Protein AF-A0A5C2SQC4-F1 (afdb_monomer)

Structure (mmCIF, N/CA/C/O backbone):
data_AF-A0A5C2SQC4-F1
#
_entry.id   AF-A0A5C2SQC4-F1
#
loop_
_atom_site.group_PDB
_atom_site.id
_atom_site.type_symbol
_atom_site.label_atom_id
_atom_site.label_alt_id
_atom_site.label_comp_id
_atom_site.label_asym_id
_atom_site.label_entity_id
_atom_site.label_seq_id
_atom_site.pdbx_PDB_ins_code
_atom_site.Cartn_x
_atom_site.Cartn_y
_atom_site.Cartn_z
_atom_site.occupancy
_atom_site.B_iso_or_equiv
_atom_site.auth_seq_id
_atom_site.auth_comp_id
_atom_site.auth_asym_id
_atom_site.auth_atom_id
_atom_site.pdbx_PDB_model_num
ATOM 1 N N . MET A 1 1 ? 5.428 9.778 -2.242 1.00 80.94 1 MET A N 1
ATOM 2 C CA . MET A 1 1 ? 5.168 8.630 -1.346 1.00 80.94 1 MET A CA 1
ATOM 3 C C . MET A 1 1 ? 4.036 9.025 -0.408 1.00 80.94 1 MET A C 1
ATOM 5 O O . MET A 1 1 ? 3.975 10.193 -0.044 1.00 80.94 1 MET A O 1
ATOM 9 N N . SER A 1 2 ? 3.115 8.107 -0.114 1.00 88.06 2 SER A N 1
ATOM 10 C CA . SER A 1 2 ? 2.026 8.324 0.844 1.00 88.06 2 SER A CA 1
ATOM 11 C C . SER A 1 2 ? 2.405 7.691 2.190 1.00 88.06 2 SER A C 1
ATOM 13 O O . SER A 1 2 ? 2.701 6.487 2.199 1.00 88.06 2 SER A O 1
ATOM 15 N N . PRO A 1 3 ? 2.447 8.463 3.297 1.00 90.19 3 PRO A N 1
ATOM 16 C CA . PRO A 1 3 ? 2.736 7.943 4.635 1.00 90.19 3 PRO A CA 1
ATOM 17 C C . PRO A 1 3 ? 1.744 6.863 5.081 1.00 90.19 3 PRO A C 1
ATOM 19 O O . PRO A 1 3 ? 0.697 6.676 4.464 1.00 90.19 3 PRO A O 1
ATOM 22 N N . LEU A 1 4 ? 2.055 6.154 6.169 1.00 91.94 4 LEU A N 1
ATOM 23 C CA . LEU A 1 4 ? 1.150 5.143 6.711 1.00 91.94 4 LEU A CA 1
ATOM 24 C C . LEU A 1 4 ? -0.122 5.804 7.265 1.00 91.94 4 LEU A C 1
ATOM 26 O O . LEU A 1 4 ? -0.064 6.582 8.218 1.00 91.94 4 LEU A O 1
ATOM 30 N N . HIS A 1 5 ? -1.270 5.465 6.694 1.00 93.19 5 HIS A N 1
ATOM 31 C CA . HIS A 1 5 ? -2.573 5.985 7.106 1.00 93.19 5 HIS A CA 1
ATOM 32 C C . HIS A 1 5 ? -3.680 4.972 6.814 1.00 93.19 5 HIS A C 1
ATOM 34 O O . HIS A 1 5 ? -3.423 3.955 6.182 1.00 93.19 5 HIS A O 1
ATOM 40 N N . TYR A 1 6 ? -4.905 5.217 7.268 1.00 94.38 6 TYR A N 1
ATOM 41 C CA . TYR A 1 6 ? -6.069 4.429 6.857 1.00 94.38 6 TYR A CA 1
ATOM 42 C C . TYR A 1 6 ? -7.188 5.313 6.313 1.00 94.38 6 TYR A C 1
ATOM 44 O O . TYR A 1 6 ? -7.351 6.463 6.726 1.00 94.38 6 TYR A O 1
ATOM 52 N N . ASP A 1 7 ? -8.024 4.735 5.454 1.00 93.69 7 ASP A N 1
ATOM 53 C CA . ASP A 1 7 ? -9.233 5.388 4.957 1.00 93.69 7 ASP A CA 1
ATOM 54 C C . ASP A 1 7 ? -10.472 4.947 5.754 1.00 93.69 7 ASP A C 1
ATOM 56 O O . ASP A 1 7 ? -10.594 3.782 6.156 1.00 93.69 7 ASP A O 1
ATOM 60 N N . PRO A 1 8 ? -11.446 5.847 5.988 1.00 92.44 8 PRO A N 1
ATOM 61 C CA . PRO A 1 8 ? -12.702 5.495 6.643 1.00 92.44 8 PRO A CA 1
ATOM 62 C C . PRO A 1 8 ? -13.683 4.762 5.712 1.00 92.44 8 PRO A C 1
ATOM 64 O O . PRO A 1 8 ? -14.784 4.435 6.164 1.00 92.44 8 PRO A O 1
ATOM 67 N N . TYR A 1 9 ? -13.297 4.495 4.462 1.00 94.38 9 TYR A N 1
ATOM 68 C CA . TYR A 1 9 ? -14.091 3.876 3.397 1.00 94.38 9 TYR A CA 1
ATOM 69 C C . TYR A 1 9 ? -13.400 2.617 2.863 1.00 94.38 9 TYR A C 1
ATOM 71 O O . TYR A 1 9 ? -12.205 2.440 3.086 1.00 94.38 9 TYR A O 1
ATOM 79 N N . GLU A 1 10 ? -14.143 1.767 2.154 1.00 95.44 10 GLU A N 1
ATOM 80 C CA . GLU A 1 10 ? -13.528 0.758 1.285 1.00 95.44 10 GLU A CA 1
ATOM 81 C C . GLU A 1 10 ? -12.864 1.475 0.103 1.00 95.44 10 GLU A C 1
ATOM 83 O O . GLU A 1 10 ? -13.391 2.492 -0.361 1.00 95.44 10 GLU A O 1
ATOM 88 N N . ASN A 1 11 ? -11.736 0.963 -0.390 1.00 96.44 11 ASN A N 1
ATOM 89 C CA . ASN A 1 11 ? -11.024 1.564 -1.515 1.00 96.44 11 ASN A CA 1
ATOM 90 C C . ASN A 1 11 ? -10.639 0.498 -2.548 1.00 96.44 11 ASN A C 1
ATOM 92 O O . ASN A 1 11 ? -10.016 -0.508 -2.215 1.00 96.44 11 ASN A O 1
ATOM 96 N N . LEU A 1 12 ? -11.009 0.718 -3.808 1.00 97.06 12 LEU A N 1
ATOM 97 C CA . LEU A 1 12 ? -10.506 -0.055 -4.939 1.00 97.06 12 LEU A CA 1
ATOM 98 C C . LEU A 1 12 ? -9.505 0.801 -5.707 1.00 97.06 12 LEU A C 1
ATOM 100 O O . LEU A 1 12 ? -9.881 1.748 -6.400 1.00 97.06 12 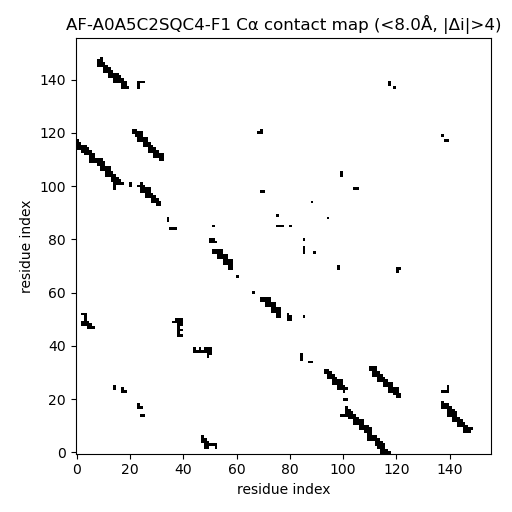LEU A O 1
ATOM 104 N N . TYR A 1 13 ? -8.229 0.461 -5.574 1.00 97.31 13 TYR A N 1
ATOM 105 C CA . TYR A 1 13 ? -7.142 1.164 -6.229 1.00 97.31 13 TYR A CA 1
ATOM 106 C C . TYR A 1 13 ? -6.747 0.456 -7.518 1.00 97.31 13 TYR A C 1
ATOM 108 O O . TYR A 1 13 ? -6.603 -0.760 -7.542 1.00 97.31 13 TYR A O 1
ATOM 116 N N . THR A 1 14 ? -6.528 1.211 -8.586 1.00 97.31 14 THR A N 1
ATOM 117 C CA . THR A 1 14 ? -5.972 0.706 -9.847 1.00 97.31 14 THR A CA 1
ATOM 118 C C . THR A 1 14 ? -4.718 1.491 -10.181 1.00 97.31 14 THR A C 1
ATOM 120 O O . THR A 1 14 ? -4.753 2.725 -10.192 1.00 97.31 14 THR A O 1
ATOM 123 N N . LEU A 1 15 ? -3.613 0.806 -10.478 1.00 96.19 15 LEU A N 1
ATOM 124 C CA . LEU A 1 15 ? -2.451 1.478 -11.046 1.00 96.19 15 LEU A CA 1
ATOM 125 C C . LEU A 1 15 ? -2.686 1.645 -12.551 1.00 96.19 15 LEU A C 1
ATOM 127 O O . LEU A 1 15 ? -2.594 0.6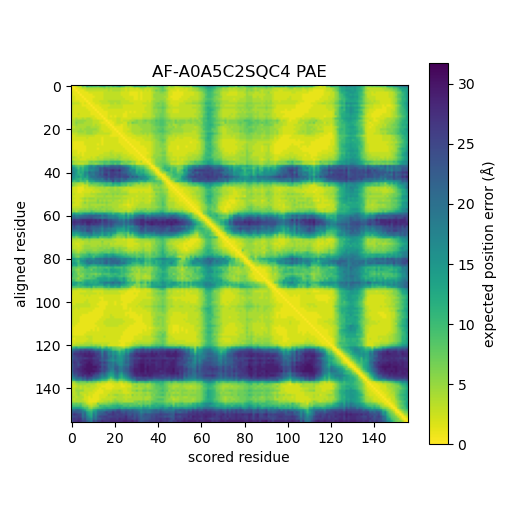94 -13.316 1.00 96.19 15 LEU A O 1
ATOM 131 N N . HIS A 1 16 ? -3.060 2.856 -12.957 1.00 94.56 16 HIS A N 1
ATOM 132 C CA . HIS A 1 16 ? -3.591 3.112 -14.291 1.00 94.56 16 HIS A CA 1
ATOM 133 C C . HIS A 1 16 ? -2.500 3.228 -15.353 1.00 94.56 16 HIS A C 1
ATOM 135 O O . HIS A 1 16 ? -2.650 2.661 -16.427 1.00 94.56 16 HIS A O 1
ATOM 141 N N . THR A 1 17 ? -1.432 3.977 -15.071 1.00 94.25 17 THR A N 1
ATOM 142 C CA . THR A 1 17 ? -0.345 4.185 -16.034 1.00 94.25 17 THR A CA 1
ATOM 143 C C . THR A 1 17 ? 0.971 4.541 -15.345 1.00 94.25 17 THR A C 1
ATOM 145 O O . THR A 1 17 ? 0.990 5.024 -14.208 1.00 94.25 17 THR A O 1
ATOM 148 N N . SER A 1 18 ? 2.084 4.292 -16.020 1.00 92.19 18 SER A N 1
ATOM 149 C CA . SER A 1 18 ? 3.441 4.571 -15.569 1.00 92.19 18 SER A CA 1
ATOM 150 C C . SER A 1 18 ? 4.307 5.119 -16.705 1.00 92.19 18 SER A C 1
ATOM 152 O O . SER A 1 18 ? 3.978 4.966 -17.878 1.00 92.19 18 SER A O 1
ATOM 154 N N . SER A 1 19 ? 5.433 5.757 -16.370 1.00 92.06 19 SER A N 1
ATOM 155 C CA . SER A 1 19 ? 6.388 6.226 -17.387 1.00 92.06 19 SER A CA 1
ATOM 156 C C . SER A 1 19 ? 7.013 5.084 -18.191 1.00 92.06 19 SER A C 1
ATOM 158 O O . SER A 1 19 ? 7.405 5.296 -19.333 1.00 92.06 19 SER A O 1
ATOM 160 N N . ASP A 1 20 ? 7.118 3.901 -17.581 1.00 90.12 20 ASP A N 1
ATOM 161 C CA . ASP A 1 20 ? 7.522 2.642 -18.206 1.00 90.12 20 ASP A CA 1
ATOM 162 C C . ASP A 1 20 ? 6.980 1.483 -17.351 1.00 90.12 20 ASP A C 1
ATOM 164 O O . ASP A 1 20 ? 7.452 1.255 -16.232 1.00 90.12 20 ASP A O 1
ATOM 168 N N . ALA A 1 21 ? 5.995 0.753 -17.880 1.00 88.31 21 ALA A N 1
ATOM 169 C CA . ALA A 1 21 ? 5.304 -0.331 -17.177 1.00 88.31 21 ALA A CA 1
ATOM 170 C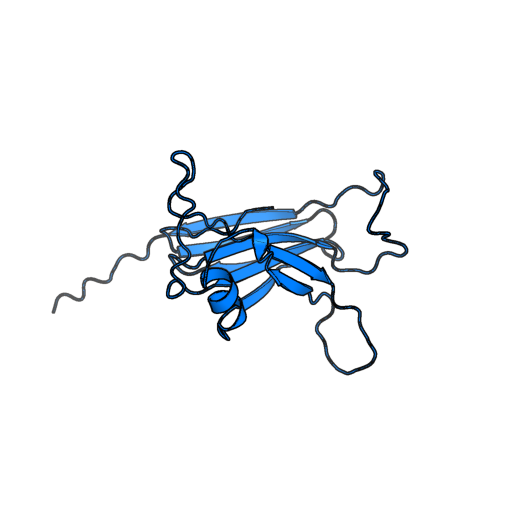 C . ALA A 1 21 ? 6.203 -1.531 -16.845 1.00 88.31 21 ALA A C 1
ATOM 172 O O . ALA A 1 21 ? 5.870 -2.328 -15.966 1.00 88.31 21 ALA A O 1
ATOM 173 N N . SER A 1 22 ? 7.344 -1.666 -17.525 1.00 85.88 22 SER A N 1
ATOM 174 C CA . SER A 1 22 ? 8.318 -2.727 -17.261 1.00 85.88 22 SER A CA 1
ATOM 175 C C . SER A 1 22 ? 9.304 -2.366 -16.147 1.00 85.88 22 SER A C 1
ATOM 177 O O . SER A 1 22 ? 9.902 -3.256 -15.538 1.00 85.88 22 SER A O 1
ATOM 179 N N . VAL A 1 23 ? 9.447 -1.070 -15.847 1.00 86.69 23 VAL A N 1
ATOM 180 C CA . VAL A 1 23 ? 10.452 -0.541 -14.916 1.00 86.69 23 VAL A CA 1
ATOM 181 C C . VAL A 1 23 ? 9.826 0.049 -13.659 1.00 86.69 23 VAL A C 1
ATOM 183 O O . VAL A 1 23 ? 10.470 0.028 -12.614 1.00 86.69 23 VAL A O 1
ATOM 186 N N . HIS A 1 24 ? 8.594 0.554 -13.700 1.00 90.19 24 HIS A N 1
ATOM 187 C CA . HIS A 1 24 ? 8.000 1.285 -12.581 1.00 90.19 24 HIS A CA 1
ATOM 188 C C . HIS A 1 24 ? 6.725 0.636 -12.049 1.00 90.19 24 HIS A C 1
ATOM 190 O O . HIS A 1 24 ? 5.894 0.121 -12.788 1.00 90.19 24 HIS A O 1
ATOM 196 N N . GLY A 1 25 ? 6.549 0.714 -10.732 1.00 92.25 25 GLY A N 1
ATOM 197 C CA . GLY A 1 25 ? 5.355 0.226 -10.051 1.00 92.25 25 GLY A CA 1
ATOM 198 C C . GLY A 1 25 ? 5.087 0.966 -8.747 1.00 92.25 25 GLY A C 1
ATOM 199 O O . GLY A 1 25 ? 5.733 1.972 -8.426 1.00 92.25 25 GLY A O 1
ATOM 200 N N . LYS A 1 26 ? 4.128 0.459 -7.973 1.00 93.50 26 LYS A N 1
ATOM 201 C CA . LYS A 1 26 ? 3.845 0.934 -6.614 1.00 93.50 26 LYS A CA 1
ATOM 202 C C . LYS A 1 26 ? 3.944 -0.208 -5.623 1.00 93.50 26 LYS A C 1
ATOM 204 O O . LYS A 1 26 ? 3.204 -1.178 -5.729 1.00 93.50 26 LYS A O 1
ATOM 209 N N . HIS A 1 27 ? 4.807 -0.069 -4.628 1.00 93.75 27 HIS A N 1
ATOM 210 C CA . HIS A 1 27 ? 4.807 -0.964 -3.485 1.00 93.75 27 HIS A CA 1
ATOM 211 C C . HIS A 1 27 ? 3.739 -0.524 -2.484 1.00 93.75 27 HIS A C 1
ATOM 213 O O . HIS A 1 27 ? 3.701 0.639 -2.066 1.00 93.75 27 HIS A O 1
ATOM 219 N N . TRP A 1 28 ? 2.932 -1.484 -2.053 1.00 95.12 28 TRP A N 1
ATOM 220 C CA . TRP A 1 28 ? 1.922 -1.340 -1.019 1.00 95.12 28 TRP A CA 1
ATOM 221 C C . TRP A 1 28 ? 2.310 -2.160 0.202 1.00 95.12 28 TRP A C 1
ATOM 223 O O . TRP A 1 28 ? 2.645 -3.335 0.097 1.00 95.12 28 TRP A O 1
ATOM 233 N N . LEU A 1 29 ? 2.255 -1.522 1.366 1.00 93.94 29 LEU A N 1
ATOM 234 C CA . LEU A 1 29 ? 2.225 -2.194 2.661 1.00 93.94 29 LEU A CA 1
ATOM 235 C C . LEU A 1 29 ? 0.810 -2.059 3.213 1.00 93.94 29 LEU A C 1
ATOM 237 O O . LEU A 1 29 ? 0.275 -0.953 3.201 1.00 93.94 29 LEU A O 1
ATOM 241 N N . LEU A 1 30 ? 0.249 -3.154 3.714 1.00 94.75 30 LEU A N 1
ATOM 242 C CA . LEU A 1 30 ? -1.075 -3.246 4.315 1.00 94.75 30 LEU A CA 1
ATOM 243 C C . LEU A 1 30 ? -0.957 -3.851 5.713 1.00 94.75 30 LEU A C 1
ATOM 245 O O . LEU A 1 30 ? -0.344 -4.903 5.895 1.00 94.75 30 LEU A O 1
ATOM 249 N N . LEU A 1 31 ? -1.566 -3.195 6.698 1.00 93.25 31 LEU A N 1
ATOM 250 C CA . LEU A 1 31 ? -1.613 -3.666 8.078 1.00 93.25 31 LEU A CA 1
ATOM 251 C C . LEU A 1 31 ? -3.065 -3.689 8.578 1.00 93.25 31 LEU A C 1
ATOM 253 O O . LEU A 1 31 ? -3.830 -2.753 8.305 1.00 93.25 31 LEU A O 1
ATOM 257 N N . PRO A 1 32 ? -3.463 -4.724 9.337 1.00 92.75 32 PRO A N 1
ATOM 258 C CA . PRO A 1 32 ? -4.836 -4.848 9.799 1.00 92.75 32 PRO A CA 1
ATOM 259 C C . PRO A 1 32 ? -5.196 -3.772 10.838 1.00 92.75 32 PRO A C 1
ATOM 261 O O . PRO A 1 32 ? -4.343 -3.331 11.614 1.00 92.75 32 PRO A O 1
ATOM 264 N N . PRO A 1 33 ? -6.485 -3.400 10.949 1.00 90.75 33 PRO A N 1
ATOM 265 C CA . PRO A 1 33 ? -6.962 -2.412 11.922 1.00 90.75 33 PRO A CA 1
ATOM 266 C C . PRO A 1 33 ? -6.832 -2.864 13.387 1.00 90.75 33 PRO A C 1
ATOM 268 O O . PRO A 1 33 ? -6.969 -2.049 14.300 1.00 90.75 33 PRO A O 1
ATOM 271 N N . SER A 1 34 ? -6.578 -4.155 13.639 1.00 88.38 34 SER A N 1
ATOM 272 C CA . SER A 1 34 ? -6.262 -4.673 14.977 1.00 88.38 34 SER A CA 1
ATOM 273 C C . SER A 1 34 ? -4.964 -4.078 15.532 1.00 88.38 34 SER A C 1
ATOM 275 O O . SER A 1 34 ? -4.823 -3.937 16.750 1.00 88.38 34 SER A O 1
ATOM 277 N N . LEU A 1 35 ? -4.049 -3.654 14.653 1.00 86.19 35 LEU A N 1
ATOM 278 C CA . LEU A 1 35 ? -2.884 -2.868 15.024 1.00 86.19 35 LEU A CA 1
ATOM 279 C C . LEU A 1 35 ? -3.329 -1.436 15.321 1.00 86.19 35 LEU A C 1
ATOM 281 O O . LEU A 1 35 ? -3.552 -0.606 14.440 1.00 86.19 35 LEU A O 1
ATOM 285 N N . ARG A 1 36 ? -3.478 -1.148 16.614 1.00 81.75 36 ARG A N 1
ATOM 286 C CA . ARG A 1 36 ? -3.739 0.202 17.119 1.00 81.75 36 ARG A CA 1
ATOM 287 C C . ARG A 1 36 ? -2.452 1.014 17.061 1.00 81.75 36 ARG A C 1
ATOM 289 O O . ARG A 1 36 ? -1.724 1.109 18.050 1.00 81.75 36 ARG A O 1
ATOM 296 N N . LEU A 1 37 ? -2.161 1.541 15.879 1.00 81.75 37 LEU A N 1
ATOM 297 C CA . LEU A 1 37 ? -1.042 2.439 15.642 1.00 81.75 37 LEU A CA 1
ATOM 298 C C . LEU A 1 37 ? -1.494 3.829 16.084 1.00 81.75 37 LEU A C 1
ATOM 300 O O . LEU A 1 37 ? -2.376 4.427 15.471 1.00 81.75 37 LEU A O 1
ATOM 304 N N . SER A 1 38 ? -0.981 4.284 17.228 1.00 69.25 38 SER A N 1
ATOM 305 C CA . SER A 1 38 ? -1.391 5.561 17.808 1.00 69.25 38 SER A CA 1
ATOM 306 C C . SER A 1 38 ? -1.149 6.694 16.805 1.00 69.25 38 SER A C 1
ATOM 308 O O . SER A 1 38 ? -0.051 6.761 16.239 1.00 69.25 38 SER A O 1
ATOM 310 N N . PRO A 1 39 ? -2.127 7.590 16.588 1.00 61.75 39 PRO A N 1
ATOM 311 C CA . PRO A 1 39 ? -1.880 8.801 15.829 1.00 61.75 39 PRO A CA 1
ATOM 312 C C . PRO A 1 39 ? -0.842 9.653 16.558 1.00 61.75 39 PRO A C 1
ATOM 314 O O . PRO A 1 39 ? -0.778 9.673 17.791 1.00 61.75 39 PRO A O 1
ATOM 317 N N . GLN A 1 40 ? 0.001 10.332 15.787 1.00 62.03 40 GLN A N 1
ATOM 318 C CA . GLN A 1 40 ? 0.994 11.247 16.332 1.00 62.03 40 GLN A CA 1
ATOM 319 C C . GLN A 1 40 ? 0.249 12.372 17.071 1.00 62.03 40 GLN A C 1
ATOM 321 O O . GLN A 1 40 ? -0.645 12.998 16.511 1.00 62.03 40 GLN A O 1
ATOM 326 N N . LEU A 1 41 ? 0.583 12.592 18.346 1.00 56.22 41 LEU A N 1
ATOM 327 C CA . LEU A 1 41 ? -0.094 13.540 19.249 1.00 56.22 41 LEU A CA 1
ATOM 328 C C . LEU A 1 41 ? 0.120 15.021 18.885 1.00 56.22 41 LEU A C 1
ATOM 330 O O . LEU A 1 41 ? -0.364 15.901 19.602 1.00 56.22 41 LEU A O 1
ATOM 334 N N . ASP A 1 42 ? 0.816 15.311 17.785 1.00 59.25 42 ASP A N 1
ATOM 335 C CA . ASP A 1 42 ? 0.922 16.672 17.281 1.00 59.25 42 ASP A CA 1
ATOM 336 C C . ASP A 1 42 ? -0.432 17.129 16.734 1.00 59.25 42 ASP A C 1
ATOM 338 O O . ASP A 1 42 ? -0.998 16.526 15.823 1.00 59.25 42 ASP A O 1
ATOM 342 N N . ARG A 1 43 ? -0.944 18.234 17.293 1.00 54.06 43 ARG A N 1
ATOM 343 C CA . ARG A 1 43 ? -2.291 18.802 17.061 1.00 54.06 43 ARG A CA 1
ATOM 344 C C . ARG A 1 43 ? -2.648 19.107 15.596 1.00 54.06 43 ARG A C 1
ATOM 346 O O . ARG A 1 43 ? -3.776 19.511 15.333 1.00 54.06 43 ARG A O 1
ATOM 353 N N . TYR A 1 44 ? -1.716 18.932 14.665 1.00 57.25 44 TYR A N 1
ATOM 354 C CA . TYR A 1 44 ? -1.868 19.236 13.243 1.00 57.25 44 TYR A CA 1
ATOM 355 C C . TYR A 1 44 ? -1.882 17.996 12.335 1.00 57.25 44 TYR A C 1
ATOM 357 O O . TYR A 1 44 ? -2.051 18.137 11.126 1.00 57.25 44 TYR A O 1
ATOM 365 N N . MET A 1 45 ? -1.720 16.789 12.886 1.00 66.19 45 MET A N 1
ATOM 366 C CA . MET A 1 45 ? -1.758 15.539 12.121 1.00 66.19 45 MET A CA 1
ATOM 367 C C . MET A 1 45 ? -3.166 14.938 12.098 1.00 66.19 45 MET A C 1
ATOM 369 O O . MET A 1 45 ? -3.905 14.979 13.083 1.00 66.19 45 MET A O 1
ATOM 373 N N . GLN A 1 46 ? -3.555 14.378 10.951 1.00 79.12 46 GLN A N 1
ATOM 374 C CA . GLN A 1 46 ? -4.855 13.730 10.812 1.00 79.12 46 GLN A CA 1
ATOM 375 C C . GLN A 1 46 ? -4.907 12.462 11.690 1.00 79.12 46 GLN A C 1
ATOM 377 O O . GLN A 1 46 ? -3.935 11.705 11.738 1.00 79.12 46 GLN A O 1
ATOM 382 N N . PRO A 1 47 ? -6.033 12.178 12.373 1.00 83.00 47 PRO A N 1
ATOM 383 C CA . PRO A 1 47 ? -6.140 11.078 13.342 1.00 83.00 47 PRO A CA 1
ATOM 384 C C . PRO A 1 47 ? -6.027 9.678 12.716 1.00 83.00 47 PRO A C 1
ATOM 386 O O . PRO A 1 47 ? -5.974 8.674 13.426 1.00 83.00 47 PRO A O 1
ATOM 389 N N . ASN A 1 48 ? -6.034 9.602 11.390 1.00 89.38 48 ASN A N 1
ATOM 390 C CA . ASN A 1 48 ? -5.886 8.388 10.607 1.00 89.38 48 ASN A CA 1
ATOM 391 C C . ASN A 1 48 ? -4.468 8.184 10.058 1.00 89.38 48 ASN A C 1
ATOM 393 O O . ASN A 1 48 ? -4.284 7.277 9.257 1.00 89.38 48 ASN A O 1
ATOM 397 N N . MET A 1 49 ? -3.481 8.985 10.474 1.00 88.75 49 MET A N 1
ATOM 398 C CA . MET A 1 49 ? -2.072 8.833 10.096 1.00 88.75 49 MET A CA 1
ATOM 399 C C . MET A 1 49 ? -1.238 8.286 11.257 1.00 88.75 49 MET A C 1
ATOM 401 O O . MET A 1 49 ? -1.470 8.619 12.419 1.00 88.75 49 MET A O 1
ATOM 405 N N . SER A 1 50 ? -0.247 7.454 10.942 1.00 87.19 50 SER A N 1
ATOM 406 C CA . SER A 1 50 ? 0.713 6.921 11.908 1.00 87.19 50 SER A CA 1
ATOM 407 C C . SER A 1 50 ? 2.076 7.591 11.755 1.00 87.19 50 SER A C 1
ATOM 409 O O . SER A 1 50 ? 2.517 7.890 10.649 1.00 87.19 50 SER A O 1
ATOM 411 N N . ALA A 1 51 ? 2.763 7.753 12.883 1.00 84.19 51 ALA A N 1
ATOM 412 C CA . ALA A 1 51 ? 4.145 8.217 12.950 1.00 84.19 51 ALA A CA 1
ATOM 413 C C . ALA A 1 51 ? 5.177 7.162 12.508 1.00 84.19 51 ALA A C 1
ATOM 415 O O . ALA A 1 51 ? 6.352 7.488 12.353 1.00 84.19 51 ALA A O 1
ATOM 416 N N . LEU A 1 52 ? 4.762 5.897 12.351 1.00 85.62 52 LEU A N 1
ATOM 417 C CA . LEU A 1 52 ? 5.666 4.827 11.940 1.00 85.62 52 LEU A CA 1
ATOM 418 C C . LEU A 1 52 ? 6.201 5.083 10.533 1.00 85.62 52 LEU A C 1
ATOM 420 O O . LEU A 1 52 ? 5.449 5.137 9.558 1.00 85.62 52 LEU A O 1
ATOM 424 N N . ASP A 1 53 ? 7.523 5.168 10.448 1.00 85.62 53 ASP A N 1
ATOM 425 C CA . ASP A 1 53 ? 8.244 5.300 9.192 1.00 85.62 53 ASP A CA 1
ATOM 426 C C . ASP A 1 53 ? 8.752 3.935 8.711 1.00 85.62 53 ASP A C 1
ATOM 428 O O . ASP A 1 53 ? 9.341 3.150 9.465 1.00 85.62 53 ASP A O 1
ATOM 432 N N . PHE A 1 54 ? 8.531 3.670 7.427 1.00 86.75 54 P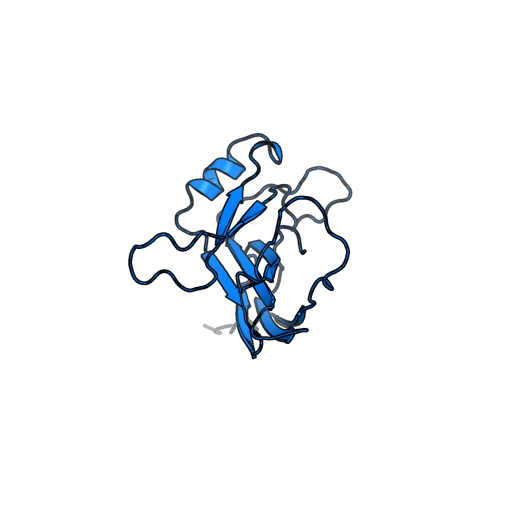HE A N 1
ATOM 433 C CA . PHE A 1 54 ? 8.928 2.441 6.755 1.00 86.75 54 PHE A CA 1
ATOM 434 C C . PHE A 1 54 ? 9.798 2.780 5.557 1.00 86.75 54 PHE A C 1
ATOM 436 O O . PHE A 1 54 ? 9.478 3.676 4.769 1.00 86.75 54 PHE A O 1
ATOM 443 N N . ARG A 1 55 ? 10.851 1.990 5.369 1.00 87.62 55 ARG A N 1
ATOM 444 C CA . ARG A 1 55 ? 11.744 2.058 4.215 1.00 87.62 55 ARG A CA 1
ATOM 445 C C . ARG A 1 55 ? 11.711 0.742 3.467 1.00 87.62 55 ARG A C 1
ATOM 447 O O . ARG A 1 55 ? 11.595 -0.317 4.076 1.00 87.62 55 ARG A O 1
ATOM 454 N N . LEU A 1 56 ? 11.839 0.814 2.152 1.00 87.44 56 LEU A N 1
ATOM 455 C CA . LEU A 1 56 ? 11.944 -0.370 1.316 1.00 87.44 56 LEU A CA 1
ATOM 456 C C . LEU A 1 56 ? 13.406 -0.631 0.993 1.00 87.44 56 LEU A C 1
ATOM 458 O O . LEU A 1 56 ? 14.152 0.280 0.634 1.00 87.44 56 LEU A O 1
ATOM 462 N N . ARG A 1 57 ? 13.809 -1.892 1.101 1.00 86.62 57 ARG A N 1
ATOM 463 C CA . ARG A 1 57 ? 15.089 -2.373 0.597 1.00 86.62 57 ARG A CA 1
ATOM 464 C C . ARG A 1 57 ? 14.807 -3.471 -0.406 1.00 86.62 57 ARG A C 1
ATOM 466 O O . ARG A 1 57 ? 14.250 -4.500 -0.050 1.00 86.62 57 ARG A O 1
ATOM 473 N N . ARG A 1 58 ? 15.205 -3.270 -1.657 1.00 82.31 58 ARG A N 1
ATOM 474 C CA . ARG A 1 58 ? 15.077 -4.311 -2.676 1.00 82.31 58 ARG A CA 1
ATOM 475 C C . ARG A 1 58 ? 15.869 -5.551 -2.260 1.00 82.31 58 ARG A C 1
ATOM 477 O O . ARG A 1 58 ? 17.033 -5.429 -1.862 1.00 82.31 58 ARG A O 1
ATOM 484 N N . ARG A 1 59 ? 15.252 -6.729 -2.351 1.00 81.12 59 ARG A N 1
ATOM 485 C CA . ARG A 1 59 ? 15.956 -7.989 -2.114 1.00 81.12 59 ARG A CA 1
ATOM 486 C C . ARG A 1 59 ? 16.846 -8.267 -3.324 1.00 81.12 59 ARG A C 1
ATOM 488 O O . ARG A 1 59 ? 16.391 -8.215 -4.464 1.00 81.12 59 ARG A O 1
ATOM 495 N N . ARG A 1 60 ? 18.140 -8.496 -3.092 1.00 75.00 60 ARG A N 1
ATOM 496 C CA . ARG A 1 60 ? 19.063 -8.878 -4.169 1.00 75.00 60 ARG A CA 1
ATOM 497 C C . ARG A 1 60 ? 18.819 -10.344 -4.498 1.00 75.00 60 ARG A C 1
ATOM 499 O O . ARG A 1 60 ? 18.858 -11.164 -3.585 1.00 75.00 60 ARG A O 1
ATOM 506 N N . SER A 1 61 ? 18.598 -10.658 -5.775 1.00 62.28 61 SER A N 1
ATOM 507 C CA . SER A 1 61 ? 18.457 -12.039 -6.242 1.00 62.28 61 SER A CA 1
ATOM 508 C C . SER A 1 61 ? 19.755 -12.802 -5.965 1.00 62.28 61 SER A C 1
ATOM 510 O O . SER A 1 61 ? 20.763 -12.637 -6.651 1.00 62.28 61 SER A O 1
ATOM 512 N N . GLY A 1 62 ? 19.759 -13.579 -4.885 1.00 56.62 62 GLY A N 1
ATOM 513 C CA . GLY A 1 62 ? 20.879 -14.404 -4.459 1.00 56.62 62 GLY A CA 1
ATOM 514 C C . GLY A 1 62 ? 20.530 -15.875 -4.618 1.00 56.62 62 GLY A C 1
ATOM 515 O O . GLY A 1 62 ? 20.047 -16.484 -3.678 1.00 56.62 62 GLY A O 1
ATOM 516 N N . HIS A 1 63 ? 20.765 -16.431 -5.808 1.00 49.41 63 HIS A N 1
ATOM 517 C CA . HIS A 1 63 ? 20.973 -17.859 -6.112 1.00 49.41 63 HIS A CA 1
ATOM 518 C C . HIS A 1 63 ? 20.206 -18.940 -5.306 1.00 49.41 63 HIS A C 1
ATOM 520 O O . HIS A 1 63 ? 20.745 -20.018 -5.056 1.00 49.41 63 HIS A O 1
ATOM 526 N N . ARG A 1 64 ? 18.936 -18.721 -4.947 1.00 47.31 64 ARG A N 1
ATOM 527 C CA . ARG A 1 64 ? 17.997 -19.781 -4.544 1.00 47.31 64 ARG A CA 1
ATOM 528 C C . ARG A 1 64 ? 16.588 -19.468 -5.059 1.00 47.31 64 ARG A C 1
ATOM 530 O O . ARG A 1 64 ? 16.104 -18.362 -4.880 1.00 47.31 64 ARG A O 1
ATOM 537 N N . SER A 1 65 ? 16.024 -20.468 -5.740 1.00 50.50 65 SER A N 1
ATOM 538 C CA . SER A 1 65 ? 14.678 -20.650 -6.306 1.00 50.50 65 SER A CA 1
ATOM 539 C C . SER A 1 65 ? 13.584 -19.605 -6.044 1.00 50.50 65 SER A C 1
ATOM 541 O O . SER A 1 65 ? 13.301 -19.254 -4.907 1.00 50.50 65 SER A O 1
ATOM 543 N N . GLU A 1 66 ? 12.878 -19.267 -7.130 1.00 53.28 66 GLU A N 1
ATOM 544 C CA . GLU A 1 66 ? 11.470 -18.818 -7.178 1.00 53.28 66 GLU A CA 1
ATOM 545 C C . GLU A 1 66 ? 11.078 -17.558 -6.383 1.00 53.28 66 GLU A C 1
ATOM 547 O O . GLU A 1 66 ? 9.893 -17.305 -6.171 1.00 53.28 66 GLU A O 1
ATOM 552 N N . GLU A 1 67 ? 12.024 -16.705 -5.984 1.00 54.38 67 GLU A N 1
ATOM 553 C CA . GLU A 1 67 ? 11.650 -15.375 -5.495 1.00 54.38 67 GLU A CA 1
ATOM 554 C C . GLU A 1 67 ? 11.096 -14.516 -6.641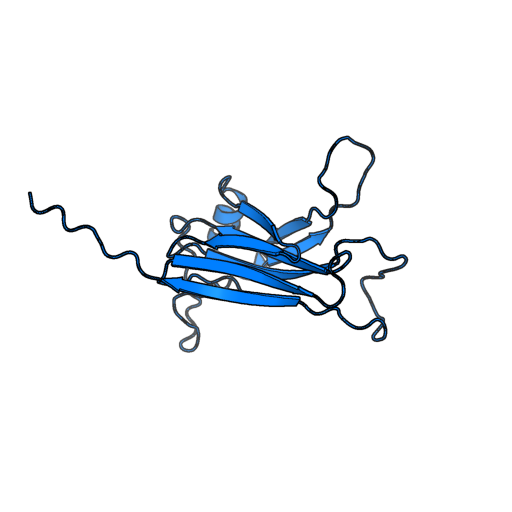 1.00 54.38 67 GLU A C 1
ATOM 556 O O . GLU A 1 67 ? 11.773 -14.282 -7.644 1.00 54.38 67 GLU A O 1
ATOM 561 N N . LEU A 1 68 ? 9.858 -14.033 -6.468 1.00 57.28 68 LEU A N 1
ATOM 562 C CA . LEU A 1 68 ? 9.199 -13.076 -7.358 1.00 57.28 68 LEU A CA 1
ATOM 563 C C . LEU A 1 68 ? 10.142 -11.908 -7.671 1.00 57.28 68 LEU A C 1
ATOM 565 O O . LEU A 1 68 ? 10.560 -11.158 -6.783 1.00 57.28 68 LEU A O 1
ATOM 569 N N . GLU A 1 69 ? 10.468 -11.766 -8.951 1.00 61.44 69 GLU A N 1
ATOM 570 C CA . GLU A 1 69 ? 11.257 -10.665 -9.485 1.00 61.44 69 GLU A CA 1
ATOM 571 C C . GLU A 1 69 ? 10.657 -9.319 -9.035 1.00 61.44 69 GLU A C 1
ATOM 573 O O . GLU A 1 69 ? 9.487 -9.024 -9.291 1.00 61.44 69 GLU A O 1
ATOM 578 N N . GLY A 1 70 ? 11.454 -8.508 -8.329 1.00 65.94 70 GLY A N 1
ATOM 579 C CA . GLY A 1 70 ? 11.000 -7.231 -7.763 1.00 65.94 70 GLY A CA 1
ATOM 580 C C . GLY A 1 70 ? 10.477 -7.298 -6.322 1.00 65.94 70 GLY A C 1
ATOM 581 O O . GLY A 1 70 ? 9.679 -6.448 -5.935 1.00 65.94 70 GLY A O 1
ATOM 582 N N . SER A 1 71 ? 10.904 -8.275 -5.517 1.00 79.19 71 SER A N 1
ATOM 583 C CA . SER A 1 71 ? 10.575 -8.325 -4.086 1.00 79.19 71 SER A CA 1
ATOM 584 C C . SER A 1 71 ? 11.339 -7.279 -3.247 1.00 79.19 71 SER A C 1
ATOM 586 O O . SER A 1 71 ? 12.486 -6.908 -3.527 1.00 79.19 71 SER A O 1
ATOM 588 N N . PHE A 1 72 ? 10.684 -6.784 -2.192 1.00 84.88 72 PHE A N 1
ATOM 589 C CA . PHE A 1 72 ? 11.216 -5.769 -1.280 1.00 84.88 72 PHE A CA 1
ATOM 590 C C . PHE A 1 72 ? 11.119 -6.243 0.170 1.00 84.88 72 PHE A C 1
ATOM 592 O O . PHE A 1 72 ? 10.073 -6.711 0.614 1.00 84.88 72 PHE A O 1
ATOM 599 N N . ASP A 1 73 ? 12.200 -6.061 0.925 1.00 85.88 73 ASP A N 1
ATOM 600 C CA . ASP A 1 73 ? 12.173 -6.109 2.379 1.00 85.88 73 ASP A CA 1
ATOM 601 C C . ASP A 1 73 ? 11.633 -4.776 2.916 1.00 85.88 73 ASP A C 1
ATOM 603 O O . ASP A 1 73 ? 12.049 -3.692 2.489 1.00 85.88 73 ASP A O 1
ATOM 607 N N . ILE A 1 74 ? 10.740 -4.856 3.899 1.00 85.94 74 ILE A N 1
ATOM 608 C CA . ILE A 1 74 ? 10.177 -3.694 4.586 1.00 85.94 74 ILE A CA 1
ATOM 609 C C . ILE A 1 74 ? 10.950 -3.480 5.886 1.00 85.94 74 ILE A C 1
ATOM 611 O O . ILE A 1 74 ? 10.965 -4.333 6.771 1.00 85.94 74 ILE A O 1
ATOM 615 N N . LEU A 1 75 ? 11.595 -2.326 6.008 1.00 86.94 75 LEU A N 1
ATOM 616 C CA . LEU A 1 75 ? 12.383 -1.937 7.170 1.00 86.94 75 LEU A CA 1
ATOM 617 C C . LEU A 1 75 ? 11.608 -0.907 7.990 1.00 86.94 75 LEU A C 1
ATOM 619 O O . LEU A 1 75 ? 11.254 0.155 7.482 1.00 86.94 75 LEU A O 1
ATOM 623 N N . VAL A 1 76 ? 11.374 -1.198 9.267 1.00 85.06 76 VAL A N 1
ATOM 624 C CA . VAL A 1 76 ? 10.714 -0.271 10.197 1.00 85.06 76 VAL A CA 1
ATOM 625 C C . VAL A 1 76 ? 11.763 0.603 10.875 1.00 85.06 76 VAL A C 1
ATOM 627 O O . VAL A 1 76 ? 12.694 0.093 11.505 1.00 85.06 76 VAL A O 1
ATOM 630 N N . ASN A 1 77 ? 11.610 1.923 10.796 1.00 82.62 77 ASN A N 1
ATOM 631 C CA . ASN A 1 77 ? 12.455 2.845 11.542 1.00 82.62 77 ASN A CA 1
ATOM 632 C C . ASN A 1 77 ? 12.024 2.865 13.015 1.00 82.62 77 ASN A C 1
ATOM 634 O O . ASN A 1 77 ? 11.105 3.587 13.399 1.00 82.62 77 ASN A O 1
ATOM 638 N N . ARG A 1 78 ? 12.707 2.092 13.863 1.00 77.00 78 ARG A N 1
ATOM 639 C CA . ARG A 1 78 ? 12.387 1.982 15.299 1.00 77.00 78 ARG A CA 1
ATOM 640 C C . ARG A 1 78 ? 12.503 3.303 16.063 1.00 77.00 78 ARG A C 1
ATOM 642 O O . ARG A 1 78 ? 11.870 3.447 17.099 1.00 77.00 78 ARG A O 1
ATOM 649 N N . ALA A 1 79 ? 13.272 4.266 15.556 1.00 75.38 79 ALA A N 1
ATOM 650 C CA . ALA A 1 79 ? 13.388 5.584 16.173 1.00 75.38 79 ALA A CA 1
ATOM 651 C C . ALA A 1 79 ? 12.174 6.489 15.890 1.00 75.38 79 ALA A C 1
ATOM 653 O O . ALA A 1 79 ? 12.011 7.503 16.562 1.00 75.38 79 ALA A O 1
ATOM 654 N N . SER A 1 80 ? 11.323 6.140 14.914 1.00 70.50 80 SER A N 1
ATOM 655 C CA . SER A 1 80 ? 10.168 6.965 14.522 1.00 70.50 80 SER A CA 1
ATOM 656 C C . SER A 1 80 ? 9.023 6.952 15.539 1.00 70.50 80 SER A C 1
ATOM 658 O O . SER A 1 80 ? 8.221 7.884 15.555 1.00 70.50 80 SER A O 1
ATOM 660 N N . VAL A 1 81 ? 8.949 5.940 16.415 1.00 64.00 81 VAL A N 1
ATOM 661 C CA . VAL A 1 81 ? 7.894 5.829 17.432 1.00 64.00 81 VAL A CA 1
ATOM 662 C C . VAL A 1 81 ? 8.443 5.228 18.731 1.00 64.00 81 VAL A C 1
ATOM 664 O O . VAL A 1 81 ? 8.946 4.105 18.707 1.00 64.00 81 VAL A O 1
ATOM 667 N N . PRO A 1 82 ? 8.306 5.911 19.881 1.00 58.03 82 PRO A N 1
ATOM 668 C CA . PRO A 1 82 ? 8.593 5.326 21.188 1.00 58.03 82 PRO A CA 1
ATOM 669 C C . PRO A 1 82 ? 7.586 4.215 21.547 1.00 58.03 82 PRO A C 1
ATOM 671 O O . PRO A 1 82 ? 6.375 4.415 21.446 1.00 58.03 82 PRO A O 1
ATOM 674 N N . GLY A 1 83 ? 8.076 3.064 22.021 1.00 66.50 83 GLY A N 1
ATOM 675 C CA . GLY A 1 83 ? 7.263 1.981 22.599 1.00 66.50 83 GLY A CA 1
ATOM 676 C C . GLY A 1 83 ? 6.983 0.789 21.672 1.00 66.50 83 GLY A C 1
ATOM 677 O O . GLY A 1 83 ? 7.621 0.602 20.639 1.00 66.50 83 GLY A O 1
ATOM 678 N N . ASP A 1 84 ? 5.998 -0.032 22.042 1.00 69.62 84 ASP A N 1
ATOM 679 C CA . ASP A 1 84 ? 5.799 -1.379 21.474 1.00 69.62 84 ASP A CA 1
ATOM 680 C C . ASP A 1 84 ? 5.107 -1.405 20.100 1.00 69.62 84 ASP A C 1
ATOM 682 O O . ASP A 1 84 ? 4.764 -2.470 19.592 1.00 69.62 84 ASP A O 1
ATOM 686 N N . ALA A 1 85 ? 4.807 -0.252 19.492 1.00 72.69 85 ALA A N 1
ATOM 687 C CA . ALA A 1 85 ? 4.074 -0.203 18.223 1.00 72.69 85 ALA A CA 1
ATOM 688 C C . ALA A 1 85 ? 4.906 -0.753 17.053 1.00 72.69 85 ALA A C 1
ATOM 690 O O . ALA A 1 85 ? 4.407 -1.567 16.281 1.00 72.69 85 ALA A O 1
ATOM 691 N N . ALA A 1 86 ? 6.181 -0.360 16.955 1.00 72.50 86 ALA A N 1
ATOM 692 C CA . ALA A 1 86 ? 7.090 -0.881 15.934 1.00 72.50 86 ALA A CA 1
ATOM 693 C C . ALA A 1 86 ? 7.325 -2.389 16.108 1.00 72.50 86 ALA A C 1
ATOM 695 O O . ALA A 1 86 ? 7.336 -3.125 15.126 1.00 72.50 86 ALA A O 1
ATOM 696 N N . GLN A 1 87 ? 7.453 -2.853 17.356 1.00 73.56 87 GLN A N 1
ATOM 697 C CA . GLN A 1 87 ? 7.635 -4.271 17.661 1.00 73.56 87 GLN A CA 1
ATOM 698 C C . GLN A 1 87 ? 6.385 -5.083 17.301 1.00 73.56 87 GLN A C 1
ATOM 700 O O . GLN A 1 87 ? 6.500 -6.069 16.590 1.00 73.56 87 GLN A O 1
ATOM 705 N N . ARG A 1 88 ? 5.181 -4.599 17.638 1.00 74.75 88 ARG A N 1
ATOM 706 C CA . ARG A 1 88 ? 3.915 -5.235 17.232 1.00 74.75 88 ARG A CA 1
ATOM 707 C C . ARG A 1 88 ? 3.745 -5.356 15.722 1.00 74.75 88 ARG A C 1
ATOM 709 O O . ARG A 1 88 ? 3.113 -6.302 15.281 1.00 74.75 88 ARG A O 1
ATOM 716 N N . VAL A 1 89 ? 4.267 -4.415 14.934 1.00 77.00 89 VAL A N 1
ATOM 717 C CA . VAL A 1 89 ? 4.248 -4.519 13.465 1.00 77.00 89 VAL A CA 1
ATOM 718 C C . VAL A 1 89 ? 5.231 -5.578 12.969 1.00 77.00 89 VAL A C 1
ATOM 720 O O . VAL A 1 89 ? 4.907 -6.296 12.032 1.00 77.00 89 VAL A O 1
ATOM 723 N N . LEU A 1 90 ? 6.407 -5.690 13.592 1.00 71.44 90 LEU A N 1
ATOM 724 C CA . LEU A 1 90 ? 7.396 -6.720 13.256 1.00 71.44 90 LEU A CA 1
ATOM 725 C C . LEU A 1 90 ? 6.940 -8.126 13.672 1.00 71.44 90 LEU A C 1
ATOM 727 O O . LEU A 1 90 ? 7.210 -9.082 12.954 1.00 71.44 90 LEU A O 1
ATOM 731 N N . ASP A 1 91 ? 6.243 -8.234 14.802 1.00 70.81 91 ASP A N 1
ATOM 732 C CA . ASP A 1 91 ? 5.699 -9.493 15.326 1.00 70.81 91 ASP A CA 1
ATOM 733 C C . ASP A 1 91 ? 4.372 -9.873 14.660 1.00 70.81 91 ASP A C 1
ATOM 735 O O . ASP A 1 91 ? 3.927 -11.017 14.739 1.00 70.81 91 ASP A O 1
ATOM 739 N N . ALA A 1 92 ? 3.702 -8.911 14.022 1.00 67.69 92 ALA A N 1
ATOM 740 C CA . ALA A 1 92 ? 2.485 -9.176 13.286 1.00 67.69 92 ALA A CA 1
ATOM 741 C C . ALA A 1 92 ? 2.819 -9.971 12.020 1.00 67.69 92 ALA A C 1
ATOM 743 O O . ALA A 1 92 ? 3.098 -9.401 10.968 1.00 67.69 92 ALA A O 1
ATOM 744 N N . GLU A 1 93 ? 2.623 -11.288 12.080 1.00 67.12 93 GLU A N 1
ATOM 745 C CA . GLU A 1 93 ? 2.606 -12.203 10.922 1.00 67.12 93 GLU A CA 1
ATOM 746 C C . GLU A 1 93 ? 1.525 -11.856 9.870 1.00 67.12 93 GLU A C 1
ATOM 748 O O . GLU A 1 93 ? 1.320 -12.572 8.896 1.00 67.12 93 GLU A O 1
ATOM 753 N N . THR A 1 94 ? 0.797 -10.755 10.067 1.00 75.81 94 THR A N 1
ATOM 754 C CA . THR A 1 94 ? -0.355 -10.320 9.270 1.00 75.81 94 THR A CA 1
ATOM 755 C C . THR A 1 94 ? -0.060 -9.101 8.400 1.00 75.81 94 THR A C 1
ATOM 757 O O . THR A 1 94 ? -0.966 -8.607 7.727 1.00 75.81 94 THR A O 1
ATOM 760 N N . ALA A 1 95 ? 1.179 -8.595 8.405 1.00 87.06 95 ALA A N 1
ATOM 761 C CA . ALA A 1 95 ? 1.587 -7.570 7.457 1.00 87.06 95 ALA A CA 1
ATOM 762 C C . ALA A 1 95 ? 1.570 -8.149 6.038 1.00 87.06 95 ALA A C 1
ATOM 764 O O . ALA A 1 95 ? 2.265 -9.119 5.741 1.00 87.06 95 ALA A O 1
ATOM 765 N N . LEU A 1 96 ? 0.777 -7.540 5.160 1.00 91.12 96 LEU A N 1
ATOM 766 C CA . LEU A 1 96 ? 0.711 -7.915 3.753 1.00 91.12 96 LEU A CA 1
ATOM 767 C C . LEU A 1 96 ? 1.456 -6.870 2.932 1.00 91.12 96 LEU A C 1
ATOM 769 O O . LEU A 1 96 ? 1.361 -5.669 3.197 1.00 91.12 96 LEU A O 1
ATOM 773 N N . SER A 1 97 ? 2.180 -7.310 1.912 1.00 91.44 97 SER A N 1
ATOM 774 C CA . SER A 1 97 ? 2.789 -6.404 0.950 1.00 91.44 97 SER A CA 1
ATOM 775 C C . SER A 1 97 ? 2.664 -6.929 -0.466 1.00 91.44 97 SER A C 1
ATOM 777 O O . SER A 1 97 ? 2.601 -8.133 -0.710 1.00 91.44 97 SER A O 1
ATOM 779 N N . CYS A 1 98 ? 2.601 -6.000 -1.410 1.00 93.06 98 CYS A N 1
ATOM 780 C CA . CYS A 1 98 ? 2.615 -6.320 -2.824 1.00 93.06 98 CYS A CA 1
ATOM 781 C C . CYS A 1 98 ? 3.232 -5.179 -3.626 1.00 93.06 98 CYS A C 1
ATOM 783 O O . CYS A 1 98 ? 3.373 -4.048 -3.155 1.00 93.06 98 CYS A O 1
ATOM 785 N N . VAL A 1 99 ? 3.593 -5.491 -4.864 1.00 93.25 99 VAL A N 1
ATOM 786 C CA . VAL A 1 99 ? 3.996 -4.505 -5.859 1.00 93.25 99 VAL A CA 1
ATOM 787 C C . VAL A 1 99 ? 2.949 -4.523 -6.958 1.00 93.25 99 VAL A C 1
ATOM 789 O O . VAL A 1 99 ? 2.768 -5.541 -7.613 1.00 93.25 99 VAL A O 1
ATOM 792 N N . MET A 1 100 ? 2.267 -3.397 -7.137 1.00 94.25 100 MET A N 1
ATOM 793 C CA . MET A 1 100 ? 1.328 -3.186 -8.229 1.00 94.25 100 MET A CA 1
ATOM 794 C C . MET A 1 100 ? 2.068 -2.691 -9.469 1.00 94.25 100 MET A C 1
ATOM 796 O O . MET A 1 100 ? 2.861 -1.742 -9.387 1.00 94.25 100 MET A O 1
ATOM 800 N N . ARG A 1 101 ? 1.762 -3.304 -10.607 1.00 94.12 101 ARG A N 1
ATOM 801 C CA . ARG A 1 101 ? 2.155 -2.913 -11.963 1.00 94.12 101 ARG A CA 1
ATOM 802 C C . ARG A 1 101 ? 0.990 -2.246 -12.686 1.00 94.12 101 ARG A C 1
ATOM 804 O O . ARG A 1 101 ? -0.139 -2.228 -12.203 1.00 94.12 101 ARG A O 1
ATOM 811 N N . GLU A 1 102 ? 1.289 -1.613 -13.812 1.00 94.81 102 GLU A N 1
ATOM 812 C CA . GLU A 1 102 ? 0.261 -1.008 -14.654 1.00 94.81 102 GLU A CA 1
ATOM 813 C C . GLU A 1 102 ? -0.823 -2.034 -15.021 1.00 94.81 102 GLU A C 1
ATOM 815 O O . GLU A 1 102 ? -0.514 -3.147 -15.437 1.00 94.81 102 GLU A O 1
ATOM 820 N N . GLY A 1 103 ? -2.089 -1.661 -14.828 1.00 95.62 103 GLY A N 1
ATOM 821 C CA . GLY A 1 103 ? -3.249 -2.535 -15.007 1.00 95.62 103 GLY A CA 1
ATOM 822 C C . GLY A 1 103 ? -3.669 -3.307 -13.752 1.00 95.62 103 GLY A C 1
ATOM 823 O O . GLY A 1 103 ? -4.814 -3.757 -13.692 1.00 95.62 103 GLY A O 1
ATOM 824 N N . ASP A 1 104 ? -2.811 -3.414 -12.731 1.00 96.25 104 ASP A N 1
ATOM 825 C CA . ASP A 1 104 ? -3.163 -4.104 -11.490 1.00 96.25 104 ASP A CA 1
ATOM 826 C C . ASP A 1 104 ? -4.215 -3.337 -10.691 1.00 96.25 104 ASP A C 1
ATOM 828 O O . ASP A 1 104 ? -4.284 -2.100 -10.684 1.00 96.25 104 ASP A O 1
ATOM 832 N N . MET A 1 105 ? -4.984 -4.106 -9.924 1.00 97.06 105 MET A N 1
ATOM 833 C CA . MET A 1 105 ? -6.020 -3.612 -9.035 1.00 97.06 105 MET A CA 1
ATOM 834 C C . MET A 1 105 ? -5.835 -4.187 -7.630 1.00 97.06 105 MET A C 1
ATOM 836 O O . MET A 1 105 ? -5.564 -5.374 -7.461 1.00 97.06 105 MET A O 1
ATOM 840 N N . LEU A 1 106 ? -5.996 -3.339 -6.618 1.00 97.44 106 LEU A N 1
ATOM 841 C CA . LEU A 1 106 ? -5.883 -3.697 -5.212 1.00 97.44 106 LEU A CA 1
ATOM 842 C C . LEU A 1 106 ? -7.115 -3.208 -4.462 1.00 97.44 106 LEU A C 1
ATOM 844 O O . LEU A 1 106 ? -7.425 -2.017 -4.447 1.00 97.44 106 LEU A O 1
ATOM 848 N N . PHE A 1 107 ? -7.799 -4.139 -3.808 1.00 97.12 107 PHE A N 1
ATOM 849 C CA . PHE A 1 107 ? -8.847 -3.815 -2.856 1.00 97.12 107 PHE A CA 1
ATOM 850 C C . PHE A 1 107 ? -8.232 -3.596 -1.471 1.00 97.12 107 PHE A C 1
ATOM 852 O O . PHE A 1 107 ? -7.566 -4.481 -0.934 1.00 97.12 107 PHE A O 1
ATOM 859 N N . VAL A 1 108 ? -8.465 -2.419 -0.896 1.00 96.62 108 VAL A N 1
ATOM 860 C CA . VAL A 1 108 ? -8.030 -2.039 0.448 1.00 96.62 108 VAL A CA 1
ATOM 861 C C . VAL A 1 108 ? -9.270 -1.939 1.326 1.00 96.62 108 VAL A C 1
ATOM 863 O O . VAL A 1 108 ? -10.080 -1.023 1.129 1.00 96.62 108 VAL A O 1
ATOM 866 N N . PRO A 1 109 ? -9.440 -2.859 2.291 1.00 95.81 109 PRO A N 1
ATOM 867 C CA . PRO A 1 109 ? -10.629 -2.831 3.106 1.00 95.81 109 PRO A CA 1
ATOM 868 C C . PRO A 1 109 ? -10.646 -1.618 4.037 1.00 95.81 109 PRO A C 1
ATOM 870 O O . PRO A 1 109 ? -9.608 -1.092 4.456 1.00 95.81 109 PRO A O 1
ATOM 873 N N . ARG A 1 110 ? -11.845 -1.200 4.427 1.00 94.38 110 ARG A N 1
ATOM 874 C CA . ARG A 1 110 ? -12.058 -0.067 5.324 1.00 94.38 110 ARG A CA 1
ATOM 875 C C . ARG A 1 110 ? -11.195 -0.162 6.582 1.00 94.38 110 ARG A C 1
ATOM 877 O O . ARG A 1 110 ? -11.168 -1.191 7.259 1.00 94.38 110 ARG A O 1
ATOM 884 N N . ARG A 1 111 ? -10.568 0.964 6.951 1.00 93.69 111 ARG A N 1
ATOM 885 C CA . ARG A 1 111 ? -9.687 1.127 8.127 1.00 93.69 111 ARG A CA 1
ATOM 886 C C . ARG A 1 111 ? -8.404 0.295 8.108 1.00 93.69 111 ARG A C 1
ATOM 888 O O . ARG A 1 111 ? -7.686 0.307 9.106 1.00 93.69 111 ARG A O 1
ATOM 895 N N . TRP A 1 112 ? -8.082 -0.391 7.015 1.00 95.25 112 TRP A N 1
ATOM 896 C CA . TRP A 1 112 ? -6.757 -0.978 6.878 1.00 95.25 112 TRP A CA 1
ATOM 897 C C . TRP A 1 112 ? -5.719 0.124 6.720 1.00 95.25 112 TRP A C 1
ATOM 899 O O . TRP A 1 112 ? -5.865 1.040 5.903 1.00 95.25 112 TRP A O 1
ATOM 909 N N . TRP A 1 113 ? -4.669 0.027 7.529 1.00 94.56 113 TRP A N 1
ATOM 910 C CA . TRP A 1 113 ? -3.530 0.913 7.398 1.00 94.56 113 TRP A CA 1
ATOM 911 C C . TRP A 1 113 ? -2.780 0.545 6.132 1.00 94.56 113 TRP A C 1
ATOM 913 O O . TRP A 1 113 ? -2.534 -0.633 5.870 1.00 94.56 113 TRP A O 1
ATOM 923 N N . HIS A 1 114 ? -2.388 1.549 5.369 1.00 95.19 114 HIS A N 1
ATOM 924 C CA . HIS A 1 114 ? -1.653 1.358 4.146 1.00 95.19 114 HIS A CA 1
ATOM 925 C C . HIS A 1 114 ? -0.627 2.462 3.919 1.00 95.19 114 HIS A C 1
ATOM 927 O O . HIS A 1 114 ? -0.797 3.614 4.322 1.00 95.19 114 HIS A O 1
ATOM 933 N N . ARG A 1 115 ? 0.480 2.078 3.288 1.00 94.38 115 ARG A N 1
ATOM 934 C CA . ARG A 1 115 ? 1.570 2.963 2.870 1.00 94.38 115 ARG A CA 1
ATOM 935 C C . ARG A 1 115 ? 1.903 2.641 1.425 1.00 94.38 115 ARG A C 1
ATOM 937 O O . ARG A 1 115 ? 2.039 1.469 1.074 1.00 94.38 115 ARG A O 1
ATOM 944 N N . VAL A 1 116 ? 2.080 3.682 0.615 1.00 93.88 116 VAL A N 1
ATOM 945 C CA . VAL A 1 116 ? 2.268 3.547 -0.834 1.00 93.88 116 VAL A CA 1
ATOM 946 C C . VAL A 1 116 ? 3.511 4.297 -1.287 1.00 93.88 116 VAL A C 1
ATOM 948 O O . VAL A 1 116 ? 3.660 5.496 -1.040 1.00 93.88 116 VAL A O 1
ATOM 951 N N . GLU A 1 117 ? 4.396 3.613 -2.002 1.00 92.00 117 GLU A N 1
ATOM 952 C CA . GLU A 1 117 ? 5.624 4.196 -2.539 1.00 92.00 117 GLU A CA 1
ATOM 953 C C . GLU A 1 117 ? 5.853 3.770 -3.991 1.00 92.00 117 GLU A C 1
ATOM 955 O O . GLU A 1 117 ? 5.559 2.638 -4.363 1.00 92.00 117 GLU A O 1
ATOM 960 N N . ASN A 1 118 ? 6.371 4.685 -4.814 1.00 91.62 118 ASN A N 1
ATOM 961 C CA . ASN A 1 118 ? 6.781 4.363 -6.179 1.00 91.62 118 ASN A CA 1
ATOM 962 C C . ASN A 1 118 ? 8.097 3.590 -6.133 1.00 91.62 118 ASN A C 1
ATOM 964 O O . ASN A 1 118 ? 9.024 4.010 -5.445 1.00 91.62 118 ASN A O 1
ATOM 968 N N . VAL A 1 119 ? 8.188 2.502 -6.887 1.00 90.00 119 VAL A N 1
ATOM 969 C CA . VAL A 1 119 ? 9.374 1.642 -6.911 1.00 90.00 119 VAL A CA 1
ATOM 970 C C . VAL A 1 119 ? 9.869 1.408 -8.332 1.00 90.00 119 VAL A C 1
ATOM 972 O O . VAL A 1 119 ? 9.104 1.506 -9.293 1.00 90.00 119 VAL A O 1
ATOM 975 N N . VAL A 1 120 ? 11.159 1.092 -8.441 1.00 88.44 120 VAL A N 1
ATOM 976 C CA . VAL A 1 120 ? 11.808 0.628 -9.670 1.00 88.44 120 VAL A CA 1
ATOM 977 C C . VAL A 1 120 ? 11.927 -0.898 -9.605 1.00 88.44 120 VAL A C 1
ATOM 979 O O . VAL A 1 120 ? 12.414 -1.438 -8.613 1.00 88.44 120 VAL A O 1
ATOM 982 N N . LEU A 1 121 ? 11.440 -1.586 -10.636 1.00 84.38 121 LEU A N 1
ATOM 983 C CA . LEU A 1 121 ? 11.261 -3.038 -10.700 1.00 84.38 121 LEU A CA 1
ATOM 984 C C . LEU A 1 121 ? 12.473 -3.779 -11.267 1.00 84.38 121 LEU A C 1
ATOM 986 O O . LEU A 1 121 ? 12.683 -4.933 -10.904 1.00 84.38 121 LEU A O 1
ATOM 990 N N . GLN A 1 122 ? 13.260 -3.138 -12.138 1.00 76.19 122 GLN A N 1
ATOM 991 C CA . GLN A 1 122 ? 14.427 -3.735 -12.799 1.00 76.19 122 GLN A CA 1
ATOM 992 C C . GLN A 1 122 ? 15.742 -3.247 -12.194 1.00 76.19 122 GLN A C 1
ATOM 994 O O . GLN A 1 122 ? 15.834 -2.141 -11.667 1.00 76.19 122 GLN A O 1
ATOM 999 N N . ASP A 1 123 ? 16.777 -4.093 -12.217 1.00 62.84 123 ASP A N 1
ATOM 1000 C CA . ASP A 1 123 ? 18.156 -3.655 -11.951 1.00 62.84 123 ASP A CA 1
ATOM 1001 C C . ASP A 1 123 ? 18.699 -3.031 -13.244 1.00 62.84 123 ASP A C 1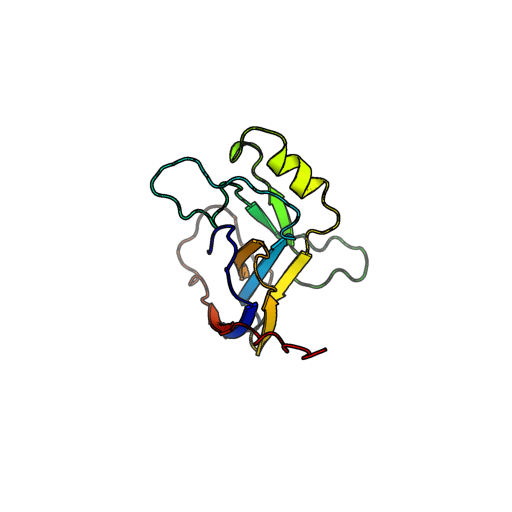
ATOM 1003 O O . ASP A 1 123 ? 19.447 -3.648 -13.997 1.00 62.84 123 ASP A O 1
ATOM 1007 N N . GLY A 1 124 ? 18.279 -1.800 -13.541 1.00 50.34 124 GLY A N 1
ATOM 1008 C CA . GLY A 1 124 ? 18.998 -0.983 -14.514 1.00 50.34 124 GLY A CA 1
ATOM 1009 C C . GLY A 1 124 ? 20.389 -0.705 -13.944 1.00 50.34 124 GLY A C 1
ATOM 1010 O O . GLY A 1 124 ? 20.496 -0.166 -12.843 1.00 50.34 124 GLY A O 1
ATOM 1011 N N . GLY A 1 125 ? 21.440 -1.154 -14.634 1.00 44.34 125 GLY A N 1
ATOM 1012 C CA . GLY A 1 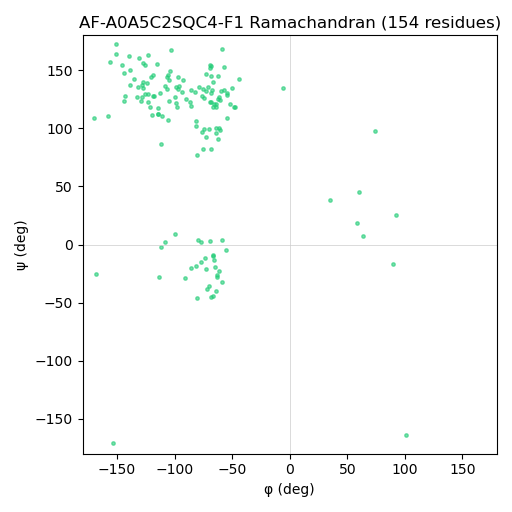125 ? 22.822 -1.139 -14.149 1.00 44.34 125 GLY A CA 1
ATOM 1013 C C . GLY A 1 125 ? 23.250 0.170 -13.468 1.00 44.34 125 GLY A C 1
ATOM 1014 O O . GLY A 1 125 ? 22.897 1.263 -13.899 1.00 44.34 125 GLY A O 1
ATOM 1015 N N . ASN A 1 126 ? 24.058 0.032 -12.413 1.00 40.34 126 ASN A N 1
ATOM 1016 C CA . ASN A 1 126 ? 24.691 1.118 -11.656 1.00 40.34 126 ASN A CA 1
ATOM 1017 C C . ASN A 1 126 ? 23.745 2.129 -10.979 1.00 40.34 126 ASN A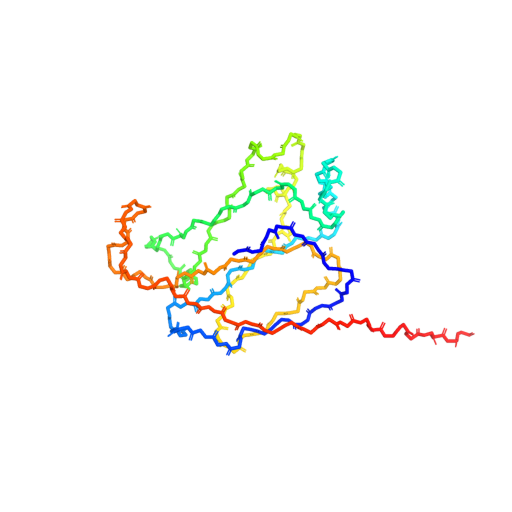 C 1
ATOM 1019 O O . ASN A 1 126 ? 24.023 3.326 -10.967 1.00 40.34 126 ASN A O 1
ATOM 1023 N N . PHE A 1 127 ? 22.693 1.662 -10.304 1.00 43.75 127 PHE A N 1
ATOM 1024 C CA . PHE A 1 127 ? 22.088 2.459 -9.232 1.00 43.75 127 PHE A CA 1
ATOM 1025 C C . PHE A 1 127 ? 23.011 2.464 -8.001 1.00 43.75 127 PHE A C 1
ATOM 1027 O O . PHE A 1 127 ? 22.958 1.573 -7.150 1.00 43.75 127 PHE A O 1
ATOM 1034 N N . THR A 1 128 ? 23.886 3.465 -7.898 1.00 41.44 128 THR A N 1
ATOM 1035 C CA . THR A 1 128 ? 24.491 3.834 -6.614 1.00 41.44 128 THR A CA 1
ATOM 1036 C C . THR A 1 128 ? 23.425 4.536 -5.764 1.00 41.44 128 THR A C 1
ATOM 1038 O O . THR A 1 128 ? 22.746 5.432 -6.265 1.00 41.44 128 THR A O 1
ATOM 1041 N N . PRO A 1 129 ? 23.243 4.174 -4.478 1.00 45.06 129 PRO A N 1
ATOM 1042 C CA . PRO A 1 129 ? 22.256 4.825 -3.606 1.00 45.06 129 PRO A CA 1
ATOM 1043 C C . PRO A 1 129 ? 22.598 6.292 -3.301 1.00 45.06 129 PRO A C 1
ATOM 1045 O O . PRO A 1 129 ? 21.785 7.014 -2.731 1.00 45.06 129 PRO A O 1
ATOM 1048 N N . GLU A 1 130 ? 23.802 6.725 -3.669 1.00 43.59 130 GLU A N 1
ATOM 1049 C CA . GLU A 1 130 ? 24.320 8.065 -3.455 1.00 43.59 130 GLU A CA 1
ATOM 1050 C C . GLU A 1 130 ? 24.643 8.695 -4.815 1.00 43.59 130 GLU A C 1
ATOM 1052 O O . GLU A 1 130 ? 25.555 8.260 -5.514 1.00 43.59 130 GLU A O 1
ATOM 1057 N N . GLY A 1 131 ? 23.856 9.708 -5.190 1.00 41.41 131 GLY A N 1
ATOM 1058 C CA . GLY A 1 131 ? 24.180 10.676 -6.238 1.00 41.41 131 GLY A CA 1
ATOM 1059 C C . GLY A 1 131 ? 24.086 10.189 -7.687 1.00 41.41 131 GLY A C 1
ATOM 1060 O O . GLY A 1 131 ? 25.056 9.687 -8.237 1.00 41.41 131 GLY A O 1
ATOM 1061 N N . ASN A 1 132 ? 22.959 10.467 -8.355 1.00 34.47 132 ASN A N 1
ATOM 1062 C CA . ASN A 1 132 ? 22.990 11.185 -9.637 1.00 34.47 132 ASN A CA 1
ATOM 1063 C C . ASN A 1 132 ? 21.588 11.607 -10.101 1.00 34.47 132 ASN A C 1
ATOM 1065 O O . ASN A 1 132 ? 20.755 10.818 -10.542 1.00 34.47 132 ASN A O 1
ATOM 1069 N N . SER A 1 133 ? 21.368 12.913 -10.020 1.00 41.00 133 SER A N 1
ATOM 1070 C CA . SER A 1 133 ? 20.271 13.685 -10.590 1.00 41.00 133 SER A CA 1
ATOM 1071 C C . SER A 1 133 ? 20.360 13.719 -12.123 1.00 41.00 133 SER A C 1
ATOM 1073 O O . SER A 1 133 ? 20.888 14.679 -12.684 1.00 41.00 133 SER A O 1
ATOM 1075 N N . GLY A 1 134 ? 19.878 12.682 -12.817 1.00 41.28 134 GLY A N 1
ATOM 1076 C CA . GLY A 1 134 ? 19.902 12.697 -14.288 1.00 41.28 134 GLY A CA 1
ATOM 1077 C C . GLY A 1 134 ? 19.108 11.622 -15.030 1.00 41.28 134 GLY A C 1
ATOM 1078 O O . GLY A 1 134 ? 18.674 11.882 -16.148 1.00 41.28 134 GLY A O 1
ATOM 1079 N N . GLN A 1 135 ? 18.849 10.450 -14.443 1.00 46.66 135 GLN A N 1
ATOM 1080 C CA . GLN A 1 135 ? 17.838 9.535 -14.987 1.00 46.66 135 GLN A CA 1
ATOM 1081 C C . GLN A 1 135 ? 16.483 9.953 -14.428 1.00 46.66 135 GLN A C 1
ATOM 1083 O O . GLN A 1 135 ? 16.311 10.013 -13.211 1.00 46.66 135 GLN A O 1
ATOM 1088 N N . ALA A 1 136 ? 15.559 10.329 -15.316 1.00 51.47 136 ALA A N 1
ATOM 1089 C CA . ALA A 1 136 ? 14.240 10.821 -14.943 1.00 51.47 136 ALA A CA 1
ATOM 1090 C C . ALA A 1 136 ? 13.611 9.877 -13.913 1.00 51.47 136 ALA A C 1
ATOM 1092 O O . ALA A 1 136 ? 13.414 8.694 -14.188 1.00 51.47 136 ALA A O 1
ATOM 1093 N N . ALA A 1 137 ? 13.337 10.397 -12.714 1.00 67.38 137 ALA A N 1
ATOM 1094 C CA . ALA A 1 137 ? 12.570 9.677 -11.715 1.00 67.38 137 ALA A CA 1
ATOM 1095 C C . ALA A 1 137 ? 11.246 9.276 -12.372 1.00 67.38 137 ALA A C 1
ATOM 1097 O O . ALA A 1 137 ? 10.436 10.141 -12.709 1.00 67.38 137 ALA A O 1
ATOM 1098 N N . GLY A 1 138 ? 11.073 7.982 -12.637 1.00 80.00 138 GLY A N 1
ATOM 1099 C CA . GLY A 1 138 ? 9.862 7.495 -13.276 1.00 80.00 138 GLY A CA 1
ATOM 1100 C C . GLY A 1 138 ? 8.628 7.872 -12.471 1.00 80.00 138 GLY A C 1
ATOM 1101 O O . GLY A 1 138 ? 8.675 8.052 -11.248 1.00 80.00 138 GLY A O 1
ATOM 1102 N N . TRP A 1 139 ? 7.505 7.998 -13.161 1.00 89.06 139 TRP A N 1
ATOM 1103 C CA . TRP A 1 139 ? 6.240 8.363 -12.546 1.00 89.06 139 TRP A CA 1
ATOM 1104 C C . TRP A 1 139 ? 5.242 7.215 -12.659 1.00 89.06 139 TRP A C 1
ATOM 1106 O O . TRP A 1 139 ? 5.325 6.362 -13.539 1.00 89.06 139 TRP A O 1
ATOM 1116 N N . THR A 1 140 ? 4.284 7.193 -11.736 1.00 91.62 140 THR A N 1
ATOM 1117 C CA . THR A 1 140 ? 3.148 6.270 -11.757 1.00 91.62 140 THR A CA 1
ATOM 1118 C C . THR A 1 140 ? 1.886 7.020 -11.349 1.00 91.62 140 THR A C 1
ATOM 1120 O O . THR A 1 140 ? 1.893 7.802 -10.392 1.00 91.62 140 THR A O 1
ATOM 1123 N N . VAL A 1 141 ? 0.794 6.768 -12.060 1.00 93.31 141 VAL A N 1
ATOM 1124 C CA . VAL A 1 141 ? -0.530 7.348 -11.831 1.00 93.31 141 VAL A CA 1
ATOM 1125 C C . VAL A 1 141 ? -1.491 6.218 -11.520 1.00 93.31 141 VAL A C 1
ATOM 1127 O O . VAL A 1 141 ? -1.602 5.259 -12.279 1.00 93.31 141 VAL A O 1
ATOM 1130 N N . GLY A 1 142 ? -2.215 6.340 -10.413 1.00 93.06 142 GLY A N 1
ATOM 1131 C CA . GLY A 1 142 ? -3.294 5.417 -10.094 1.00 93.06 142 GLY A CA 1
ATOM 1132 C C . GLY A 1 142 ? -4.568 6.145 -9.718 1.00 93.06 142 GLY A C 1
ATOM 1133 O O . GLY A 1 142 ? -4.550 7.328 -9.376 1.00 93.06 142 GLY A O 1
ATOM 1134 N N . VAL A 1 143 ? -5.666 5.410 -9.808 1.00 94.50 143 VAL A N 1
ATOM 1135 C CA . VAL A 1 143 ? -7.028 5.877 -9.565 1.00 94.50 143 VAL A CA 1
ATOM 1136 C C . VAL A 1 143 ? -7.585 5.086 -8.390 1.00 94.50 143 VAL A C 1
ATOM 1138 O O . VAL A 1 143 ? -7.523 3.859 -8.392 1.00 94.50 143 VAL A O 1
ATOM 1141 N N . GLY A 1 144 ? -8.100 5.789 -7.383 1.00 93.19 144 GLY A N 1
ATOM 1142 C CA . GLY A 1 144 ? -8.775 5.195 -6.231 1.00 93.19 144 GLY A CA 1
ATOM 1143 C C . GLY A 1 144 ? -10.274 5.459 -6.286 1.00 93.19 144 GLY A C 1
ATOM 1144 O O . GLY A 1 144 ? -10.695 6.578 -6.585 1.00 93.19 144 GLY A O 1
ATOM 1145 N N . TRP A 1 145 ? -11.069 4.438 -5.982 1.00 94.69 145 TRP A N 1
ATOM 1146 C CA . TRP A 1 145 ? -12.518 4.543 -5.840 1.00 94.69 145 TRP A CA 1
ATOM 1147 C C . TRP A 1 145 ? -12.899 4.258 -4.394 1.00 94.69 145 TRP A C 1
ATOM 1149 O O . TRP A 1 145 ? -12.780 3.121 -3.940 1.00 94.69 145 TRP A O 1
ATOM 1159 N N . TRP A 1 146 ? -13.390 5.274 -3.686 1.00 94.56 146 TRP A N 1
ATOM 1160 C CA . TRP A 1 146 ? -13.870 5.127 -2.314 1.00 94.56 146 TRP A CA 1
ATOM 1161 C C . TRP A 1 146 ? -15.368 4.866 -2.285 1.00 94.56 146 TRP A C 1
ATOM 1163 O O . TRP A 1 146 ? -16.148 5.594 -2.903 1.00 94.56 146 TRP A O 1
ATOM 1173 N N . PHE A 1 147 ? -15.783 3.852 -1.534 1.00 92.56 147 PHE A N 1
ATOM 1174 C CA . PHE A 1 147 ? -17.193 3.512 -1.395 1.00 92.56 147 PHE A CA 1
ATOM 1175 C C . PHE A 1 147 ? -17.529 2.988 0.000 1.00 92.56 147 PHE A C 1
ATOM 1177 O O . PHE A 1 147 ? -16.698 2.459 0.737 1.00 92.56 147 PHE A O 1
ATOM 1184 N N . LEU A 1 148 ? -18.798 3.153 0.370 1.00 88.38 148 LEU A N 1
ATOM 1185 C CA . LEU A 1 148 ? -19.402 2.510 1.529 1.00 88.38 148 LEU A CA 1
ATOM 1186 C C . LEU A 1 148 ? -20.463 1.546 1.014 1.00 88.38 148 LEU A C 1
ATOM 1188 O O . LEU A 1 148 ? -21.481 2.004 0.482 1.00 88.38 148 LEU A O 1
ATOM 1192 N N . PRO A 1 149 ? -20.264 0.227 1.165 1.00 79.12 149 PRO A N 1
ATOM 1193 C CA . PRO A 1 149 ? -21.333 -0.723 0.932 1.00 79.12 149 PRO A CA 1
ATOM 1194 C C . PRO A 1 149 ? -22.526 -0.327 1.802 1.00 79.12 149 PRO A C 1
ATOM 1196 O O . PRO A 1 149 ? -22.387 -0.107 3.009 1.00 79.12 149 PRO A O 1
ATOM 1199 N N . ARG A 1 150 ? -23.709 -0.206 1.196 1.00 81.38 150 ARG A N 1
ATOM 1200 C CA . ARG A 1 150 ? -24.937 -0.052 1.977 1.00 81.38 150 ARG A CA 1
ATOM 1201 C C . ARG A 1 150 ? -25.083 -1.310 2.827 1.00 81.38 150 ARG A C 1
ATOM 1203 O O . ARG A 1 150 ? -25.024 -2.411 2.281 1.00 81.38 150 ARG A O 1
ATOM 1210 N N . SER A 1 151 ? -25.252 -1.165 4.142 1.00 72.75 151 SER A N 1
ATOM 1211 C CA . SER A 1 151 ? -25.600 -2.320 4.962 1.00 72.75 151 SER A CA 1
ATOM 1212 C C . SER A 1 151 ? -26.937 -2.854 4.458 1.00 72.75 151 SER A C 1
ATOM 1214 O O . SER A 1 151 ? -27.919 -2.114 4.356 1.00 72.75 151 SER A O 1
ATOM 1216 N N . LEU A 1 152 ? -26.976 -4.138 4.104 1.00 59.97 152 LEU A N 1
ATOM 1217 C CA . LEU A 1 152 ? -28.244 -4.831 3.959 1.00 59.97 152 LEU A CA 1
ATOM 1218 C C . LEU A 1 152 ? -28.857 -4.837 5.356 1.00 59.97 152 LEU A C 1
ATOM 1220 O O . LEU A 1 152 ? -28.451 -5.610 6.221 1.00 59.97 152 LEU A O 1
ATOM 1224 N N . GLN A 1 153 ? -29.797 -3.926 5.604 1.00 57.84 153 GLN A N 1
ATOM 1225 C CA . GLN A 1 153 ? -30.740 -4.105 6.692 1.00 57.84 153 GLN A CA 1
ATOM 1226 C C . GLN A 1 153 ? -31.522 -5.372 6.350 1.00 57.84 153 GLN A C 1
ATOM 1228 O O . GLN A 1 153 ? -32.518 -5.320 5.629 1.00 57.84 153 GLN A O 1
ATOM 1233 N N . HIS A 1 154 ? -31.043 -6.522 6.821 1.00 54.06 154 HIS A N 1
ATOM 1234 C CA . HIS A 1 154 ? -31.903 -7.676 6.992 1.00 54.06 154 HIS A CA 1
ATOM 1235 C C . HIS A 1 154 ? -32.974 -7.227 7.980 1.00 54.06 154 HIS A C 1
ATOM 1237 O O . HIS A 1 154 ? -32.733 -7.141 9.182 1.00 54.06 154 HIS A O 1
ATOM 1243 N N . LYS A 1 155 ? -34.134 -6.842 7.447 1.00 47.97 155 LYS A N 1
ATOM 1244 C CA . LYS A 1 155 ? -35.359 -6.764 8.228 1.00 47.97 155 LYS A CA 1
ATOM 1245 C C . LYS A 1 155 ? -35.653 -8.199 8.663 1.00 47.97 155 LYS A C 1
ATOM 1247 O O . LYS A 1 155 ? -36.128 -8.988 7.850 1.00 47.97 155 LYS A O 1
ATOM 1252 N N . SER A 1 156 ? -35.226 -8.545 9.874 1.00 55.66 156 SER A N 1
ATOM 1253 C CA . SER A 1 156 ? -35.744 -9.688 10.630 1.00 55.66 156 SER A CA 1
ATOM 1254 C C . SER A 1 156 ? -37.205 -9.451 10.971 1.00 55.66 156 SER A C 1
ATOM 1256 O O . SER A 1 156 ? -37.489 -8.296 11.375 1.00 55.66 156 SER A O 1
#

Secondary structure (DSSP, 8-state):
-EEEEE-SSEEEEEEEEES-TTTEEEEEEEE-TTS--PBP-STTS-TTBB---EEEEEPP--SSS-PPTT-EEEEE-GGGSSSTHHHHHHH-TT-EEEEEPTT-EEEE-TT-EEEEEEEE-S--S---SS--TTS----EEEEEEEE-PPP-----

Mean predicted aligned error: 9.63 Å

Sequence (156 aa):
MSPLHYDPYENLYTLHTSSDASVHGKHWLLLPPSLRLSPQLDRYMQPNMSALDFRLRRRRSGHRSEELEGSFDILVNRASVPGDAAQRVLDAETALSCVMREGDMLFVPRRWWHRVENVVLQDGGNFTPEGNSGQAAGWTVGVGWWFLPRSLQHKS

Nearest PDB structures (foldseek):
  2ypd-assembly1_A  TM=5.133E-01  e=4.037E-02  Homo sapiens
  4bz4-assembly6_F  TM=2.133E-01  e=1.323E+00  Methylomicrobium album BG8
  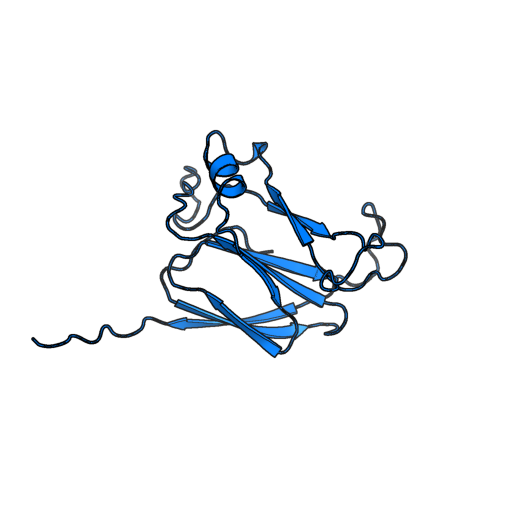6ooy-assembly1_B  TM=2.733E-01  e=5.856E+00  Homo sapiens
  6gj3-assembly1_H  TM=2.474E-01  e=7.795E+00  Escherichia coli
  6k2y-assembly1_B  TM=1.316E-01  e=4.399E+00  Homo sapiens

Organism: NCBI:txid1328759

Radius of gyration: 17.68 Å; Cα contacts (8 Å, |Δi|>4): 270; chains: 1; bounding box: 60×40×41 Å

Solvent-accessible surface area (backbone atoms only — not comparable to full-atom values): 9539 Å² total; per-residue (Å²): 116,48,71,34,26,39,45,97,36,32,33,46,35,30,33,65,43,46,75,42,60,82,39,32,35,36,39,38,42,39,36,58,60,85,62,78,65,64,42,52,86,54,93,84,56,61,81,50,34,40,50,63,43,74,45,80,43,74,60,76,94,69,97,66,83,91,70,64,89,64,44,65,45,80,43,72,44,64,86,50,43,91,66,66,61,58,54,52,56,73,68,36,90,64,62,44,72,51,70,42,38,57,73,36,74,48,80,44,60,56,44,33,32,34,30,41,36,80,42,73,50,56,88,65,84,85,77,60,98,68,84,74,96,76,71,78,81,77,49,75,44,64,50,75,46,77,46,75,83,77,76,79,78,76,81,123

pLDDT: mean 78.9, std 17.06, range [34.47, 97.44]

Foldseek 3Di:
DFAWFFAQFKKKKAFADKPDLQWKWKKKKWADLVLCQADDPPPPGDRGGHQKDKDWDFDDPDPDDDDDQQDTDIDIDCVSDPDCSSVCVVVPPRIDMDIGTHGDMDIHGRSIIMDMDMGTRDCPDDPDVDDDDDDPPMDIDMDMDTDDPDPPPPPD

InterPro domains:
  IPR003347 JmjC domain [PS51184] (1-156)
  IPR041667 Cupin-like domain 8 [PF13621] (2-149)